Protein AF-A0A2S9G131-F1 (afdb_monomer)

Mean predicted aligned error: 2.64 Å

Foldseek 3Di:
DDDDDDDDDDDDLCVVPPLSVCQQVQQCVQCVVPVVVCVPPVPPGDGDDDDSAPDRPHVDDHPDDADQDPPPPRDHPVRCVVVD

Radius of gyration: 15.82 Å; Cα contacts (8 Å, |Δi|>4): 71; chains: 1; bounding box: 38×30×39 Å

Secondary structure (DSSP, 8-state):
------------GGGG-HHHHHHHHHHHHHHGGGGGGGGT-TTSS-PPPPSSSSS--TT---S--S-B-TTSS--BHHHHHTT-

Sequence (84 aa):
GLTRLIVSSYQAVSGSGLAGVEELASQARAVIDGAEQLVHDGSALSFPAPVKYVAPIAFNVVPLAGSLVDDGSGETDEDQKLRN

Structure (mmCIF, N/CA/C/O backbone):
data_AF-A0A2S9G131-F1
#
_entry.id   AF-A0A2S9G131-F1
#
loop_
_atom_site.group_PDB
_atom_site.id
_atom_site.type_symbol
_atom_site.label_atom_id
_atom_site.label_alt_id
_atom_site.label_comp_id
_atom_site.label_asym_id
_atom_site.label_entity_id
_atom_site.label_seq_id
_atom_site.pdbx_PDB_ins_code
_atom_site.Cartn_x
_atom_site.Cartn_y
_atom_site.Cartn_z
_atom_site.occupancy
_atom_site.B_iso_or_equiv
_atom_site.auth_seq_id
_atom_site.auth_comp_id
_atom_site.auth_asym_id
_atom_site.auth_atom_id
_atom_site.pdbx_PDB_model_num
ATOM 1 N N . GLY A 1 1 ? 17.039 -19.181 -24.562 1.00 88.19 1 GLY A N 1
ATOM 2 C CA . GLY A 1 1 ? 17.277 -18.207 -23.475 1.00 88.19 1 GLY A CA 1
ATOM 3 C C . GLY A 1 1 ? 15.981 -17.501 -23.119 1.00 88.19 1 GLY A C 1
ATOM 4 O O . GLY A 1 1 ? 15.008 -17.693 -23.840 1.00 88.19 1 GLY A O 1
ATOM 5 N N . LEU A 1 2 ? 15.964 -16.720 -22.033 1.00 95.50 2 LEU A N 1
ATOM 6 C CA . LEU A 1 2 ? 14.829 -15.872 -21.634 1.00 95.50 2 LEU A CA 1
ATOM 7 C C . LEU A 1 2 ? 14.756 -14.623 -22.527 1.00 95.50 2 LEU A C 1
ATOM 9 O O . LEU A 1 2 ? 15.792 -14.027 -22.809 1.00 95.50 2 LEU A O 1
ATOM 13 N N . THR A 1 3 ? 13.556 -14.239 -22.972 1.00 97.12 3 THR A N 1
ATOM 14 C CA . THR A 1 3 ? 13.371 -13.160 -23.965 1.00 97.12 3 THR A CA 1
ATOM 15 C C . THR A 1 3 ? 12.427 -12.034 -23.535 1.00 97.12 3 THR A C 1
ATOM 17 O O . THR A 1 3 ? 12.521 -10.944 -24.092 1.00 97.12 3 THR A O 1
ATOM 20 N N . ARG A 1 4 ? 11.514 -12.259 -22.578 1.00 97.38 4 ARG A N 1
ATOM 21 C CA . ARG A 1 4 ? 10.563 -11.245 -22.088 1.00 97.38 4 ARG A CA 1
ATOM 22 C C . ARG A 1 4 ? 9.989 -11.634 -20.726 1.00 97.38 4 ARG A C 1
ATOM 24 O O . ARG A 1 4 ? 9.762 -12.817 -20.483 1.00 97.38 4 ARG A O 1
ATOM 31 N N . LEU A 1 5 ? 9.680 -10.633 -19.901 1.00 97.94 5 LEU A N 1
ATOM 32 C CA . LEU A 1 5 ? 8.871 -10.764 -18.689 1.00 97.94 5 LEU A CA 1
ATOM 33 C C . LEU A 1 5 ? 7.747 -9.720 -18.675 1.00 97.94 5 LEU A C 1
ATOM 35 O O . LEU A 1 5 ? 7.886 -8.630 -19.226 1.00 97.94 5 LEU A O 1
ATOM 39 N N . ILE A 1 6 ? 6.630 -10.087 -18.053 1.00 97.88 6 ILE A N 1
ATOM 40 C CA . ILE A 1 6 ? 5.561 -9.189 -17.609 1.00 97.88 6 ILE A CA 1
ATOM 41 C C . ILE A 1 6 ? 5.357 -9.545 -16.142 1.00 97.88 6 ILE A C 1
ATOM 43 O O . ILE A 1 6 ? 5.177 -10.722 -15.826 1.00 97.88 6 ILE A O 1
ATOM 47 N N . VAL A 1 7 ? 5.451 -8.558 -15.256 1.00 97.94 7 VAL A N 1
ATOM 48 C CA . VAL A 1 7 ? 5.471 -8.782 -13.809 1.00 97.94 7 VAL A CA 1
ATOM 49 C C . VAL A 1 7 ? 4.413 -7.907 -13.152 1.00 97.94 7 VAL A C 1
ATOM 51 O O . VAL A 1 7 ? 4.251 -6.743 -13.504 1.00 97.94 7 VAL A O 1
ATOM 54 N N . SER A 1 8 ? 3.707 -8.477 -12.184 1.00 97.94 8 SER A N 1
ATOM 55 C CA . SER A 1 8 ? 2.880 -7.745 -11.228 1.00 97.94 8 SER A CA 1
ATOM 56 C C . SER A 1 8 ? 3.282 -8.221 -9.839 1.00 97.94 8 SER A C 1
ATOM 58 O O . SER A 1 8 ? 3.320 -9.429 -9.591 1.00 97.94 8 SER A O 1
ATOM 60 N N . SER A 1 9 ? 3.667 -7.293 -8.967 1.00 97.12 9 SER A N 1
ATOM 61 C CA . SER A 1 9 ? 4.209 -7.614 -7.650 1.00 97.12 9 SER A CA 1
ATOM 62 C C . SER A 1 9 ? 3.130 -7.533 -6.565 1.00 97.12 9 SER A C 1
ATOM 64 O O . SER A 1 9 ? 2.158 -6.789 -6.670 1.00 97.12 9 SER A O 1
ATOM 66 N N . TYR A 1 10 ? 3.320 -8.316 -5.504 1.00 98.00 10 TYR A N 1
ATOM 67 C CA . TYR A 1 10 ? 2.543 -8.250 -4.266 1.00 98.00 10 TYR A CA 1
ATOM 68 C C . TYR A 1 10 ? 3.545 -8.072 -3.125 1.00 98.00 10 TYR A C 1
ATOM 70 O O . TYR A 1 10 ? 3.993 -9.0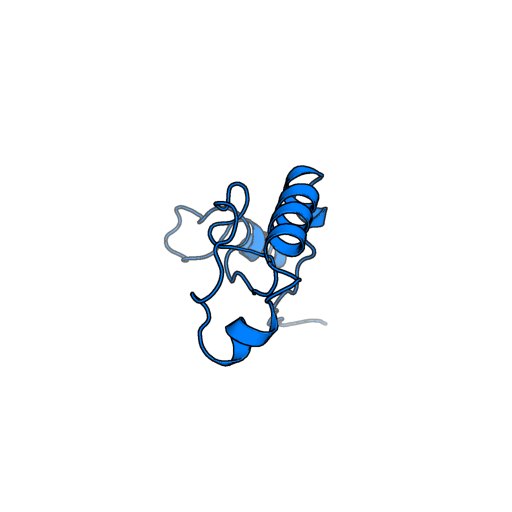39 -2.509 1.00 98.00 10 TYR A O 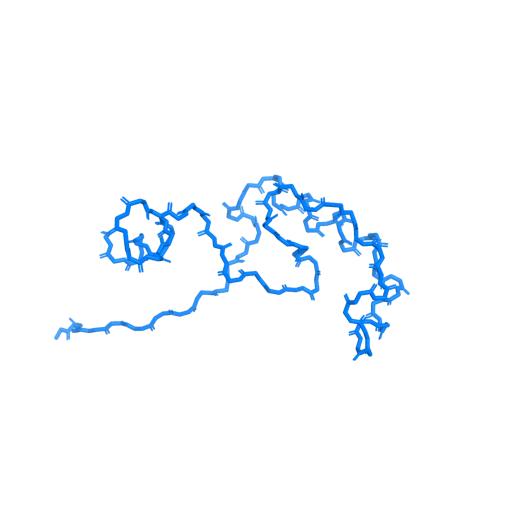1
ATOM 78 N N . GLN A 1 11 ? 4.006 -6.834 -2.938 1.00 98.00 11 GLN A N 1
ATOM 79 C CA . GLN A 1 11 ? 5.120 -6.525 -2.041 1.00 98.00 11 GLN A CA 1
ATOM 80 C C . GLN A 1 11 ? 4.665 -6.472 -0.578 1.00 98.00 11 GLN A C 1
ATOM 82 O O . GLN A 1 11 ? 3.684 -5.817 -0.234 1.00 98.00 11 GLN A O 1
ATOM 87 N N . ALA A 1 12 ? 5.406 -7.146 0.303 1.00 98.25 12 ALA A N 1
ATOM 88 C CA . ALA A 1 12 ? 5.164 -7.086 1.739 1.00 98.25 12 ALA A CA 1
ATOM 89 C C . ALA A 1 12 ? 5.597 -5.730 2.325 1.00 98.25 12 ALA A C 1
ATOM 91 O O . ALA A 1 12 ? 6.645 -5.190 1.962 1.00 98.25 12 ALA A O 1
ATOM 92 N N . VAL A 1 13 ? 4.850 -5.230 3.316 1.00 98.38 13 VAL A N 1
ATOM 93 C CA . VAL A 1 13 ? 5.133 -3.937 3.973 1.00 98.38 13 VAL A CA 1
ATOM 94 C C . VAL A 1 13 ? 6.489 -3.890 4.683 1.00 98.38 13 VAL A C 1
ATOM 96 O O . VAL A 1 13 ? 7.065 -2.818 4.850 1.00 98.38 13 VAL A O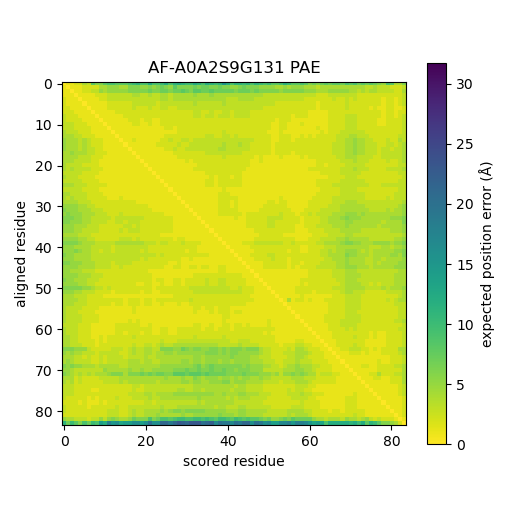 1
ATOM 99 N N . SER A 1 14 ? 7.056 -5.048 5.041 1.00 97.81 14 SER A N 1
ATOM 100 C CA . SER A 1 14 ? 8.397 -5.143 5.631 1.00 97.81 14 SER A CA 1
ATOM 101 C C . SER A 1 14 ? 9.505 -4.653 4.695 1.00 97.81 14 SER A C 1
ATOM 103 O O . SER A 1 14 ? 10.567 -4.270 5.178 1.00 97.81 14 SER A O 1
ATOM 105 N N . GLY A 1 15 ? 9.268 -4.604 3.376 1.00 95.69 15 GLY A N 1
ATOM 106 C CA . GLY A 1 15 ? 10.191 -3.981 2.420 1.00 95.69 15 GLY A CA 1
ATOM 107 C C . GLY A 1 15 ? 10.374 -2.475 2.652 1.00 95.69 15 GLY A C 1
ATOM 108 O O . GLY A 1 15 ? 11.406 -1.914 2.306 1.00 95.69 15 GLY A O 1
ATOM 109 N N . SER A 1 16 ? 9.412 -1.826 3.315 1.00 96.00 16 SER A N 1
ATOM 110 C CA . SER A 1 16 ? 9.490 -0.422 3.739 1.00 96.00 16 SER A CA 1
ATOM 111 C C . SER A 1 16 ? 10.132 -0.232 5.125 1.00 96.00 16 SER A C 1
ATOM 113 O O . SER A 1 16 ? 10.091 0.872 5.671 1.00 96.00 16 SER A O 1
ATOM 115 N N . GLY A 1 17 ? 10.719 -1.285 5.704 1.00 97.31 17 GLY A N 1
ATOM 116 C CA . GLY A 1 17 ? 11.295 -1.275 7.048 1.00 97.31 17 GLY A CA 1
ATOM 117 C C . GLY A 1 17 ? 10.243 -1.258 8.162 1.00 97.31 17 GLY A C 1
ATOM 118 O O . GLY A 1 17 ? 9.059 -1.509 7.929 1.00 97.31 17 GLY A O 1
ATOM 119 N N . LEU A 1 18 ? 10.684 -0.954 9.390 1.00 97.88 18 LEU A N 1
ATOM 120 C CA . LEU A 1 18 ? 9.825 -0.952 10.584 1.00 97.88 18 LEU A CA 1
ATOM 121 C C . LEU A 1 18 ? 8.602 -0.038 10.420 1.00 97.88 18 LEU A C 1
ATOM 123 O O . LEU A 1 18 ? 7.498 -0.444 10.766 1.00 97.88 18 LEU A O 1
ATOM 127 N N . ALA A 1 19 ? 8.780 1.134 9.808 1.00 97.88 19 ALA A N 1
ATOM 128 C CA . ALA A 1 19 ? 7.700 2.093 9.587 1.00 97.88 19 ALA A CA 1
ATOM 129 C C . ALA A 1 19 ? 6.534 1.506 8.768 1.00 97.88 19 ALA A C 1
ATOM 131 O O . ALA A 1 19 ? 5.377 1.742 9.098 1.00 97.88 19 ALA A O 1
ATOM 132 N N . GLY A 1 20 ? 6.813 0.695 7.738 1.00 98.25 20 GLY A N 1
ATOM 133 C CA . GLY A 1 20 ? 5.755 0.040 6.957 1.00 98.25 20 GLY A CA 1
ATOM 134 C C . GLY A 1 20 ? 4.984 -1.003 7.769 1.00 98.25 20 GLY A C 1
ATOM 135 O O . GLY A 1 20 ? 3.762 -1.108 7.665 1.00 98.25 20 GLY A O 1
ATOM 136 N N . VAL A 1 21 ? 5.691 -1.748 8.625 1.00 98.69 21 VAL A N 1
ATOM 137 C CA . VAL A 1 21 ? 5.081 -2.728 9.537 1.00 98.69 21 VAL A CA 1
ATOM 138 C C . VAL A 1 21 ? 4.210 -2.033 10.585 1.00 98.69 21 VAL A C 1
ATOM 140 O O . VAL A 1 21 ? 3.091 -2.476 10.841 1.00 98.69 21 VAL A O 1
ATOM 143 N N . GLU A 1 22 ? 4.698 -0.943 11.177 1.00 98.69 22 GLU A N 1
ATOM 144 C CA . GLU A 1 22 ? 3.957 -0.146 12.158 1.00 98.69 22 GLU A CA 1
ATOM 145 C C . GLU A 1 22 ? 2.709 0.502 11.549 1.00 98.69 22 GLU A C 1
ATOM 147 O O . GLU A 1 22 ? 1.641 0.471 12.164 1.00 98.69 22 GLU A O 1
ATOM 152 N N . GLU A 1 23 ? 2.803 1.026 10.326 1.00 98.75 23 GLU A N 1
ATOM 153 C CA . GLU A 1 23 ? 1.663 1.609 9.616 1.00 98.75 23 GLU A CA 1
ATOM 154 C C . GLU A 1 23 ? 0.570 0.574 9.336 1.00 98.75 23 GLU A C 1
ATOM 156 O O . GLU A 1 23 ? -0.585 0.793 9.702 1.00 98.75 23 GLU A O 1
ATOM 161 N N . LEU A 1 24 ? 0.926 -0.596 8.793 1.00 98.81 24 LEU A N 1
ATOM 162 C CA . LEU A 1 24 ? -0.039 -1.680 8.602 1.00 98.81 24 LEU A CA 1
ATOM 163 C C . LEU A 1 24 ? -0.676 -2.101 9.930 1.00 98.81 24 LEU A C 1
ATOM 165 O O . LEU A 1 24 ? -1.896 -2.239 10.025 1.0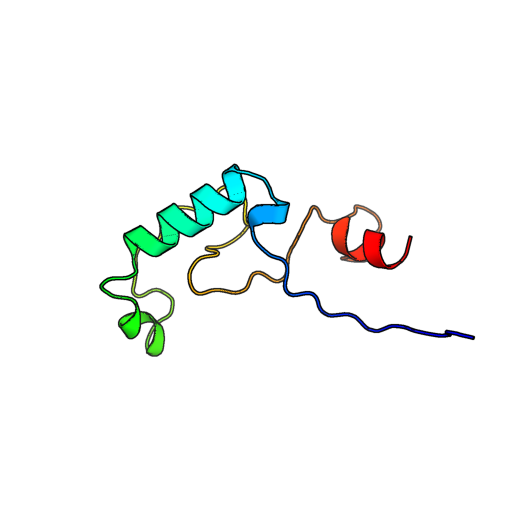0 98.81 24 LEU A O 1
ATOM 169 N N . ALA A 1 25 ? 0.141 -2.318 10.962 1.00 98.81 25 ALA A N 1
ATOM 170 C CA . ALA A 1 25 ? -0.339 -2.826 12.238 1.00 98.81 25 ALA A CA 1
ATOM 171 C C . ALA A 1 25 ? -1.241 -1.816 12.966 1.00 98.81 25 ALA A C 1
ATOM 173 O O . ALA A 1 25 ? -2.229 -2.215 13.582 1.00 98.81 25 ALA A O 1
ATOM 174 N N . SER A 1 26 ? -0.915 -0.523 12.908 1.00 98.69 26 SER A N 1
ATOM 175 C CA . SER A 1 26 ? -1.729 0.542 13.503 1.00 98.69 26 SER A CA 1
ATOM 176 C C . SER A 1 26 ? -3.064 0.707 12.778 1.00 98.69 26 SER A C 1
ATOM 178 O O . SER A 1 26 ? -4.104 0.723 13.434 1.00 98.69 26 SER A O 1
ATOM 180 N N . GLN A 1 27 ? -3.056 0.738 11.443 1.00 98.81 27 GLN A N 1
ATOM 181 C CA . GLN A 1 27 ? -4.275 0.843 10.646 1.00 98.81 27 GLN A CA 1
ATOM 182 C C . GLN A 1 27 ? -5.182 -0.376 10.832 1.00 98.81 27 GLN A C 1
ATOM 184 O O . GLN A 1 27 ? -6.372 -0.212 11.083 1.00 98.81 27 GLN A O 1
ATOM 189 N N . ALA A 1 28 ? -4.627 -1.592 10.789 1.00 98.81 28 ALA A N 1
ATOM 190 C CA . ALA A 1 28 ? -5.407 -2.814 10.959 1.00 98.81 28 ALA A CA 1
ATOM 191 C C . ALA A 1 28 ? -6.071 -2.875 12.342 1.00 98.81 28 ALA A C 1
ATOM 193 O O . ALA A 1 28 ? -7.274 -3.100 12.435 1.00 98.81 28 ALA A O 1
ATOM 194 N N . ARG A 1 29 ? -5.316 -2.614 13.419 1.00 98.81 29 ARG A N 1
ATOM 195 C CA . ARG A 1 29 ? -5.860 -2.623 14.789 1.00 98.81 29 ARG A CA 1
ATOM 196 C C . ARG A 1 29 ? -6.931 -1.561 15.014 1.00 98.81 29 ARG A C 1
ATOM 198 O O . ARG A 1 29 ? -7.821 -1.791 15.819 1.00 98.81 29 ARG A O 1
ATOM 205 N N . ALA A 1 30 ? -6.848 -0.420 14.332 1.00 98.69 30 ALA A N 1
ATOM 206 C CA . ALA A 1 30 ? -7.823 0.653 1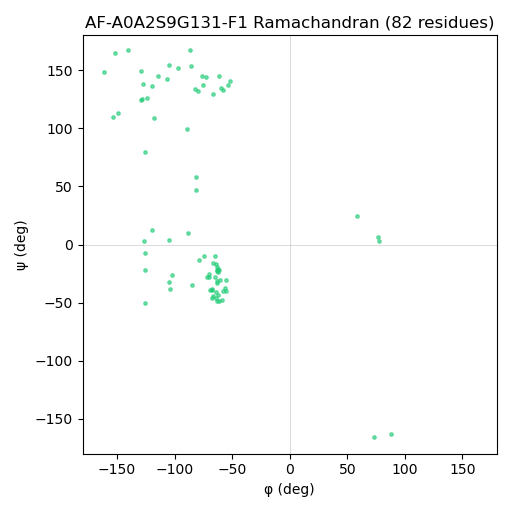4.481 1.00 98.69 30 ALA A CA 1
ATOM 207 C C . ALA A 1 30 ? -9.203 0.309 13.897 1.00 98.69 30 ALA A C 1
ATOM 209 O O . ALA A 1 30 ? -10.194 0.887 14.335 1.00 98.69 30 ALA A O 1
ATOM 210 N N . VAL A 1 31 ? -9.274 -0.598 12.914 1.00 98.50 31 VAL A N 1
ATOM 211 C CA . VAL A 1 31 ? -10.507 -0.825 12.139 1.00 98.50 31 VAL A CA 1
ATOM 212 C C . VAL A 1 31 ? -10.984 -2.283 12.110 1.00 98.50 31 VAL A C 1
ATOM 214 O O . VAL A 1 31 ? -12.078 -2.540 11.614 1.00 98.50 31 VAL A O 1
ATOM 217 N N . ILE A 1 32 ? -10.203 -3.238 12.636 1.00 98.62 32 ILE A N 1
ATOM 218 C CA . ILE A 1 32 ? -10.494 -4.682 12.529 1.00 98.62 32 ILE A CA 1
ATOM 219 C C . ILE A 1 32 ? -11.871 -5.069 13.085 1.00 98.62 32 ILE A C 1
ATOM 221 O O . ILE A 1 32 ? -12.546 -5.888 12.473 1.00 98.62 32 ILE A O 1
ATOM 225 N N . ASP A 1 33 ? -12.315 -4.448 14.181 1.00 98.50 33 ASP A N 1
ATOM 226 C CA . ASP A 1 33 ? -13.593 -4.773 14.834 1.00 98.50 33 ASP A CA 1
ATOM 227 C C . ASP A 1 33 ? -14.826 -4.416 13.980 1.00 98.50 33 ASP A C 1
ATOM 229 O O . ASP A 1 33 ? -15.931 -4.868 14.273 1.00 98.50 33 ASP A O 1
ATOM 233 N N . GLY A 1 34 ? -14.657 -3.583 12.947 1.00 98.25 34 GLY A N 1
ATOM 234 C CA . GLY A 1 34 ? -15.720 -3.174 12.026 1.00 98.25 34 GLY A CA 1
ATOM 235 C C . GLY A 1 34 ? -15.453 -3.546 10.570 1.00 98.25 34 GLY A C 1
ATOM 236 O O . GLY A 1 34 ? -16.132 -3.014 9.690 1.00 98.25 34 GLY A O 1
ATOM 237 N N . ALA A 1 35 ? -14.463 -4.402 10.301 1.00 98.31 35 ALA A N 1
ATOM 238 C CA . ALA A 1 35 ? -13.950 -4.661 8.957 1.00 98.31 35 ALA A CA 1
ATOM 239 C C . ALA A 1 35 ? -15.035 -5.102 7.956 1.00 98.31 35 ALA A C 1
ATOM 241 O O . ALA A 1 35 ? -14.946 -4.776 6.774 1.00 98.31 35 ALA A O 1
ATOM 242 N N . GLU A 1 36 ? -16.094 -5.778 8.406 1.00 98.62 36 GLU A N 1
ATOM 243 C CA . GLU A 1 36 ? -17.211 -6.225 7.568 1.00 98.62 36 GLU A CA 1
ATOM 244 C C . GLU A 1 36 ? -17.979 -5.067 6.917 1.00 98.62 36 GLU A C 1
ATOM 246 O O . GLU A 1 36 ? -18.577 -5.247 5.859 1.00 98.62 36 GLU A O 1
ATOM 251 N N . GLN A 1 37 ? -17.938 -3.860 7.488 1.00 98.62 37 GLN A N 1
ATOM 252 C CA . GLN A 1 37 ? -18.582 -2.685 6.889 1.00 98.62 37 GLN A CA 1
ATOM 253 C C . GLN A 1 37 ? -17.932 -2.293 5.552 1.00 98.62 37 GLN A C 1
ATOM 255 O O . GLN A 1 37 ? -18.623 -1.813 4.649 1.00 98.62 37 GLN A O 1
ATOM 260 N N . LEU A 1 38 ? -16.636 -2.592 5.377 1.00 98.56 38 LEU A N 1
ATOM 261 C CA . LEU A 1 38 ? -15.894 -2.342 4.134 1.00 98.56 38 LEU A CA 1
ATOM 262 C C . LEU A 1 38 ? -16.418 -3.162 2.946 1.00 98.56 38 LEU A C 1
ATOM 264 O O . LEU A 1 38 ? -16.134 -2.824 1.800 1.00 98.56 38 LEU A O 1
ATOM 268 N N . VAL A 1 39 ? -17.210 -4.213 3.194 1.00 98.50 39 VAL A N 1
ATOM 269 C CA . VAL A 1 39 ? -17.882 -4.989 2.137 1.00 98.50 39 VAL A CA 1
ATOM 270 C C . VAL A 1 39 ? -18.879 -4.127 1.359 1.00 98.50 39 VAL A C 1
ATOM 272 O O . VAL A 1 39 ? -19.088 -4.348 0.167 1.00 98.50 39 VAL A O 1
ATOM 275 N N . HIS A 1 40 ? -19.508 -3.158 2.027 1.00 98.19 40 HIS A N 1
ATOM 276 C CA . HIS A 1 40 ? -20.560 -2.326 1.444 1.00 98.19 40 HIS A CA 1
ATOM 277 C C . HIS A 1 40 ? -20.085 -0.914 1.114 1.00 98.19 40 HIS A C 1
ATOM 279 O O . HIS A 1 40 ? -20.569 -0.326 0.148 1.00 98.19 40 HIS A O 1
ATOM 285 N N . ASP A 1 41 ? -19.145 -0.382 1.894 1.00 98.25 41 ASP A N 1
ATOM 286 C CA . ASP A 1 41 ? -18.604 0.958 1.704 1.00 98.25 41 ASP A CA 1
ATOM 287 C C . ASP A 1 41 ? -17.143 1.015 2.172 1.00 98.25 41 ASP A C 1
ATOM 289 O O . ASP A 1 41 ? -16.843 0.925 3.362 1.00 98.25 41 ASP A O 1
ATOM 293 N N . GLY A 1 42 ? -16.220 1.208 1.225 1.00 97.38 42 GLY A N 1
ATOM 294 C CA . GLY A 1 42 ? -14.784 1.310 1.502 1.00 97.38 42 GLY A CA 1
ATOM 295 C C . GLY A 1 42 ? -14.383 2.533 2.337 1.00 97.38 42 GLY A C 1
ATOM 296 O O . GLY A 1 42 ? -13.240 2.614 2.779 1.00 97.38 42 GLY A O 1
ATOM 297 N N . SER A 1 43 ? -15.303 3.473 2.567 1.00 97.31 43 SER A N 1
ATOM 298 C CA . SER A 1 43 ? -15.112 4.656 3.412 1.00 97.31 43 SER A CA 1
ATOM 299 C C . SER A 1 43 ? -15.806 4.567 4.777 1.00 97.31 43 SER A C 1
ATOM 301 O O . SER A 1 43 ? -15.729 5.512 5.560 1.00 97.31 43 SER A O 1
ATOM 303 N N . ALA A 1 44 ? -16.436 3.430 5.101 1.00 98.31 44 ALA A N 1
ATOM 304 C CA . ALA A 1 44 ? -17.222 3.257 6.327 1.00 98.31 44 ALA A CA 1
ATOM 305 C C . ALA A 1 44 ? -16.407 3.372 7.628 1.00 98.31 44 ALA A C 1
ATOM 307 O O . ALA A 1 44 ? -16.969 3.645 8.689 1.00 98.31 44 ALA A O 1
ATOM 308 N N . LEU A 1 45 ? -15.092 3.145 7.568 1.00 98.31 45 LEU A N 1
ATOM 309 C CA . LEU A 1 45 ? -14.212 3.112 8.736 1.00 98.31 45 LEU A CA 1
ATOM 310 C C . LEU A 1 45 ? -13.196 4.255 8.702 1.00 98.31 45 LEU A C 1
ATOM 312 O O . LEU A 1 45 ? -12.673 4.629 7.653 1.00 98.31 45 LEU A O 1
ATOM 316 N N . SER A 1 46 ? -12.868 4.778 9.883 1.00 98.25 46 SER A N 1
ATOM 317 C CA . SER A 1 46 ? -11.857 5.823 10.040 1.00 98.25 46 SER A CA 1
ATOM 318 C C . SER A 1 46 ? -10.476 5.206 10.243 1.00 98.25 46 SER A C 1
ATOM 320 O O . SER A 1 46 ? -10.108 4.828 11.355 1.00 98.25 46 SER A O 1
ATOM 322 N N . PHE A 1 47 ? -9.684 5.150 9.177 1.00 98.56 47 PHE A N 1
ATOM 323 C CA . PHE A 1 47 ? -8.287 4.731 9.250 1.00 98.56 47 PHE A CA 1
ATOM 324 C C . PHE A 1 47 ? -7.400 5.846 9.834 1.00 98.56 47 PHE A C 1
ATOM 326 O O . PHE A 1 47 ? -7.620 7.023 9.536 1.00 98.56 47 PHE A O 1
ATOM 333 N N . PRO A 1 48 ? -6.353 5.508 10.612 1.00 98.44 48 PRO A N 1
ATOM 334 C CA . PRO A 1 48 ? -5.230 6.410 10.838 1.00 98.44 48 PRO A CA 1
ATOM 335 C C . PRO A 1 48 ? -4.672 6.925 9.506 1.00 98.44 48 PRO A C 1
ATOM 337 O O . PRO A 1 48 ? -4.575 6.165 8.539 1.00 98.44 48 PRO A O 1
ATOM 340 N N . ALA A 1 49 ? -4.297 8.205 9.459 1.00 98.06 49 ALA A N 1
ATOM 341 C CA . ALA A 1 49 ? -3.770 8.816 8.243 1.00 98.06 49 ALA A CA 1
ATOM 342 C C . ALA A 1 49 ? -2.513 8.066 7.744 1.00 98.06 49 ALA A C 1
ATOM 344 O O . ALA A 1 49 ? -1.624 7.792 8.556 1.00 98.06 49 ALA A O 1
ATOM 345 N N . PRO A 1 50 ? -2.418 7.737 6.441 1.00 97.81 50 PRO A N 1
ATOM 346 C CA . PRO A 1 50 ? -1.213 7.142 5.865 1.00 97.81 50 PRO A CA 1
ATOM 347 C C . PRO A 1 50 ? -0.005 8.076 5.988 1.00 97.81 50 PRO A C 1
ATOM 349 O O . PRO A 1 50 ? -0.149 9.297 5.888 1.00 97.81 50 PRO A O 1
ATOM 352 N N . VAL A 1 51 ? 1.184 7.505 6.188 1.00 96.38 51 VAL A N 1
ATOM 353 C CA . VAL A 1 51 ? 2.442 8.265 6.299 1.00 96.38 51 VAL A CA 1
ATOM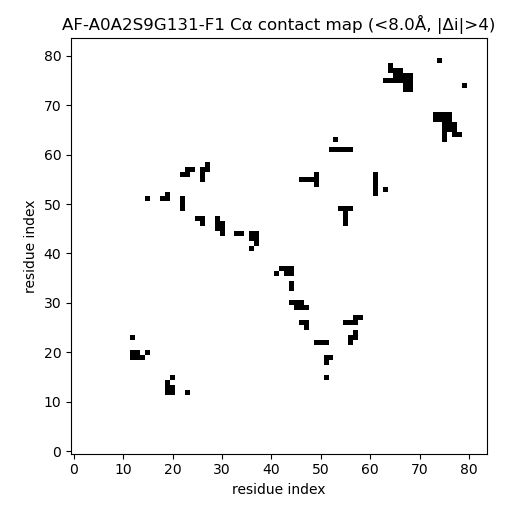 354 C C . VAL A 1 51 ? 3.472 7.746 5.303 1.00 96.38 51 VAL A C 1
ATOM 356 O O . VAL A 1 51 ? 4.072 8.519 4.559 1.00 96.38 51 VAL A O 1
ATOM 359 N N . LYS A 1 52 ? 3.691 6.431 5.286 1.00 96.50 52 LYS A N 1
ATOM 360 C CA . LYS A 1 52 ? 4.638 5.740 4.417 1.00 96.50 52 LYS A CA 1
ATOM 361 C C . LYS A 1 52 ? 4.038 5.419 3.054 1.00 96.50 52 LYS A C 1
ATOM 363 O O . LYS A 1 52 ? 4.772 5.438 2.066 1.00 96.50 52 LYS A O 1
ATOM 368 N N . TYR A 1 53 ? 2.745 5.114 3.007 1.00 97.75 53 TYR A N 1
ATOM 369 C CA . TYR A 1 53 ? 2.023 4.794 1.779 1.00 97.75 53 TYR A CA 1
ATOM 370 C C . TYR A 1 53 ? 1.139 5.964 1.342 1.00 97.75 53 TYR A C 1
ATOM 372 O O . TYR A 1 53 ? 0.705 6.774 2.155 1.00 97.75 53 TYR A O 1
ATOM 380 N N . VAL A 1 54 ? 0.840 6.045 0.044 1.00 97.62 54 VAL A N 1
ATOM 381 C CA . VAL A 1 54 ? -0.013 7.111 -0.520 1.00 97.62 54 VAL A CA 1
ATOM 382 C C . VAL A 1 54 ? -1.507 6.937 -0.201 1.00 97.62 54 VAL A C 1
ATOM 384 O O . VAL A 1 54 ? -2.303 7.835 -0.461 1.00 97.62 54 VAL A O 1
ATOM 387 N N . ALA A 1 55 ? -1.893 5.782 0.345 1.00 98.12 55 ALA A N 1
ATOM 388 C CA . ALA A 1 55 ? -3.250 5.417 0.746 1.00 98.12 55 ALA A CA 1
ATOM 389 C C . ALA A 1 55 ? -3.189 4.406 1.911 1.00 98.12 55 ALA A C 1
ATOM 391 O O . ALA A 1 55 ? -2.120 3.829 2.138 1.00 98.12 55 ALA A O 1
ATOM 392 N N . PRO A 1 56 ? -4.296 4.156 2.644 1.00 98.50 56 PRO A N 1
ATOM 393 C CA . PRO A 1 56 ? -4.331 3.109 3.663 1.00 98.50 56 PRO A CA 1
ATOM 394 C C . PRO A 1 56 ? -3.881 1.765 3.084 1.00 98.50 56 PRO A C 1
ATOM 396 O O . PRO A 1 56 ? -4.274 1.418 1.968 1.00 98.50 56 PRO A O 1
ATOM 399 N N . ILE A 1 57 ? -3.061 1.028 3.835 1.00 98.69 57 ILE A N 1
ATOM 400 C CA . ILE A 1 57 ? -2.519 -0.275 3.430 1.00 98.69 57 ILE A CA 1
ATOM 401 C C . ILE A 1 57 ? -3.243 -1.441 4.110 1.00 98.69 57 ILE A C 1
ATOM 403 O O . ILE A 1 57 ? -3.307 -2.538 3.559 1.00 98.69 57 ILE A O 1
ATOM 407 N N . ALA A 1 58 ? -3.827 -1.228 5.294 1.00 98.69 58 ALA A N 1
ATOM 408 C CA . ALA A 1 58 ? -4.667 -2.245 5.917 1.00 98.69 58 ALA A CA 1
ATOM 409 C C . ALA A 1 58 ? -5.945 -2.463 5.093 1.00 98.69 58 ALA A C 1
ATOM 411 O O . ALA A 1 58 ? -6.642 -1.507 4.763 1.00 98.69 58 ALA A O 1
ATOM 412 N N . PHE A 1 59 ? -6.249 -3.728 4.783 1.00 98.62 59 PHE A N 1
ATOM 413 C CA . PHE A 1 59 ? -7.411 -4.138 3.978 1.00 98.62 59 PHE A CA 1
ATOM 414 C C . PHE A 1 59 ? -7.465 -3.527 2.565 1.00 98.62 59 PHE A C 1
ATOM 416 O O . PHE A 1 59 ? -8.538 -3.438 1.976 1.00 98.62 59 PHE A O 1
ATOM 423 N N . ASN A 1 60 ? -6.318 -3.133 2.004 1.00 98.62 60 ASN A N 1
ATOM 424 C CA . ASN A 1 60 ? -6.234 -2.501 0.690 1.00 98.62 60 ASN A CA 1
ATOM 425 C C . ASN A 1 60 ? -5.011 -2.991 -0.106 1.00 98.62 60 ASN A C 1
ATOM 427 O O . ASN A 1 60 ? -4.096 -3.608 0.439 1.00 98.62 60 ASN A O 1
ATOM 431 N N . VAL A 1 61 ? -4.984 -2.682 -1.402 1.00 98.38 61 VAL A N 1
ATOM 432 C CA . VAL A 1 61 ? -3.802 -2.791 -2.265 1.00 98.38 61 VAL A CA 1
ATOM 433 C C . VAL A 1 61 ? -3.46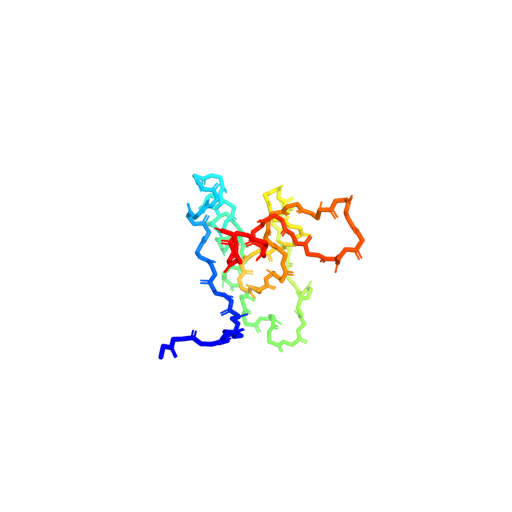9 -1.414 -2.833 1.00 98.38 61 VAL A C 1
ATOM 435 O O . VAL A 1 61 ? -4.357 -0.679 -3.258 1.00 98.38 61 VAL A O 1
ATOM 438 N N . VAL A 1 62 ? -2.185 -1.053 -2.846 1.00 98.12 62 VAL A N 1
ATOM 439 C CA . VAL A 1 62 ? -1.726 0.264 -3.309 1.00 98.12 62 VAL A CA 1
ATOM 440 C C . VAL A 1 62 ? -0.811 0.073 -4.521 1.00 98.12 62 VAL A C 1
ATOM 442 O O . VAL A 1 62 ? 0.305 -0.417 -4.349 1.00 98.12 62 VAL A O 1
ATOM 445 N N . PRO A 1 63 ? -1.247 0.436 -5.744 1.00 97.50 63 PRO A N 1
ATOM 446 C CA . PRO A 1 63 ? -0.475 0.237 -6.972 1.00 97.50 63 PRO A CA 1
ATOM 447 C C . PRO A 1 63 ? 0.568 1.350 -7.172 1.00 97.50 63 PRO A C 1
ATOM 449 O O . PRO A 1 63 ? 0.647 1.957 -8.235 1.00 97.50 63 PRO A O 1
ATOM 452 N N . LEU A 1 64 ? 1.321 1.666 -6.1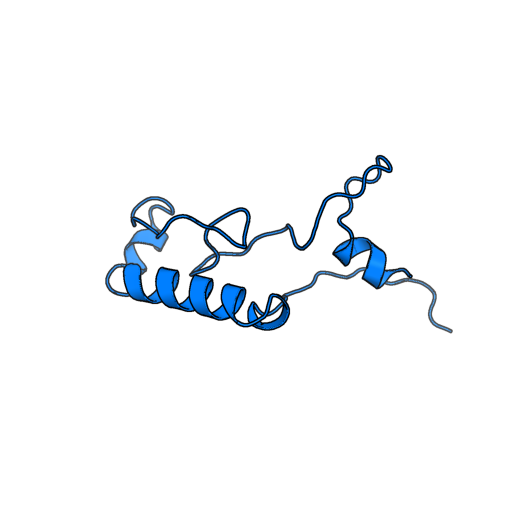18 1.00 97.31 64 LEU A N 1
ATOM 453 C CA . LEU A 1 64 ? 2.400 2.649 -6.134 1.00 97.31 64 LEU A CA 1
ATOM 454 C C . LEU A 1 64 ? 3.410 2.282 -5.045 1.00 97.31 64 LEU A C 1
ATOM 456 O O . LEU A 1 64 ? 3.129 2.422 -3.853 1.00 97.31 64 LEU A O 1
ATOM 460 N N . ALA A 1 65 ? 4.588 1.827 -5.464 1.00 95.88 65 ALA A N 1
ATOM 461 C CA . ALA A 1 65 ? 5.721 1.556 -4.590 1.00 95.88 65 ALA A CA 1
ATOM 462 C C . ALA A 1 65 ? 6.932 2.356 -5.071 1.00 95.88 65 ALA A C 1
ATOM 464 O O . ALA A 1 65 ? 7.297 2.263 -6.237 1.00 95.88 65 ALA A O 1
ATOM 465 N N . GLY A 1 66 ? 7.544 3.140 -4.183 1.00 92.44 66 GLY A N 1
ATOM 466 C CA . GLY A 1 66 ? 8.651 4.028 -4.542 1.00 92.44 66 GLY A CA 1
ATOM 467 C C . GLY A 1 66 ? 8.200 5.415 -5.008 1.00 92.44 66 GLY A C 1
ATOM 468 O O . GLY A 1 66 ? 7.075 5.841 -4.743 1.00 92.44 66 GLY A O 1
ATOM 469 N N . SER A 1 67 ? 9.104 6.132 -5.665 1.00 93.94 67 SER A N 1
ATOM 470 C CA . SER A 1 67 ? 8.887 7.479 -6.200 1.00 93.94 67 SER A CA 1
ATOM 471 C C . SER A 1 67 ? 8.765 7.426 -7.716 1.00 93.94 67 SER A C 1
ATOM 473 O O . SER A 1 67 ? 9.503 6.684 -8.360 1.00 93.94 67 SER A O 1
ATOM 475 N N . LEU A 1 68 ? 7.882 8.247 -8.293 1.00 96.00 68 LEU A N 1
ATOM 476 C CA . LEU A 1 68 ? 7.832 8.433 -9.745 1.00 96.00 68 LEU A CA 1
ATOM 477 C C . LEU A 1 68 ? 9.174 8.963 -10.259 1.00 96.00 68 LEU A C 1
ATOM 479 O O . LEU A 1 68 ? 9.738 9.897 -9.681 1.00 96.00 68 LEU A O 1
ATOM 483 N N . VAL A 1 69 ? 9.664 8.373 -11.346 1.00 95.81 69 VAL A N 1
ATOM 484 C CA . VAL A 1 69 ? 10.887 8.817 -12.017 1.00 95.81 69 VAL A CA 1
ATOM 485 C C . VAL A 1 69 ? 10.559 9.991 -12.944 1.00 95.81 69 VAL A C 1
ATOM 487 O O . VAL A 1 69 ? 9.590 9.952 -13.701 1.00 95.81 69 VAL A O 1
ATOM 490 N N . ASP A 1 70 ? 11.372 11.049 -12.901 1.00 95.88 70 ASP A N 1
ATOM 491 C CA . ASP A 1 70 ? 11.220 12.238 -13.756 1.00 95.88 70 ASP A CA 1
ATOM 492 C C . ASP A 1 70 ? 11.824 12.012 -15.157 1.00 95.88 70 ASP A C 1
ATOM 494 O O . ASP A 1 70 ? 12.758 12.689 -15.583 1.00 95.88 70 ASP A O 1
ATOM 498 N N . ASP A 1 71 ? 11.337 10.983 -15.855 1.00 96.88 71 ASP A N 1
ATOM 499 C CA . ASP A 1 71 ? 11.764 10.610 -17.213 1.00 96.88 71 ASP A CA 1
ATOM 500 C C . ASP A 1 71 ? 10.596 10.480 -18.212 1.00 96.88 71 ASP A C 1
ATOM 502 O O . ASP A 1 71 ? 10.794 10.133 -19.378 1.00 96.88 71 ASP A O 1
ATOM 506 N N . GLY A 1 72 ? 9.369 10.774 -17.767 1.00 97.06 72 GLY A N 1
ATOM 507 C CA . GLY A 1 72 ? 8.154 10.709 -18.581 1.00 97.06 72 GLY A CA 1
ATOM 508 C C . GLY A 1 72 ? 7.599 9.299 -18.818 1.00 97.06 72 GLY A C 1
ATOM 509 O O . GLY A 1 72 ? 6.603 9.169 -19.528 1.00 97.06 72 GLY A O 1
ATOM 510 N N . SER A 1 73 ? 8.192 8.253 -18.231 1.00 96.75 73 SER A N 1
ATOM 511 C CA . SER A 1 73 ? 7.715 6.865 -18.362 1.00 96.75 73 SER A CA 1
ATOM 512 C C . SER A 1 73 ? 6.420 6.588 -17.590 1.00 96.75 73 SER A C 1
ATOM 514 O O . SER A 1 73 ? 5.641 5.719 -17.981 1.00 96.75 73 SER A O 1
ATOM 516 N N . GLY A 1 74 ? 6.191 7.326 -16.499 1.00 96.69 74 GLY A N 1
ATOM 517 C CA . GLY A 1 74 ? 5.140 7.029 -15.523 1.00 96.69 74 GLY A CA 1
ATOM 518 C C . GLY A 1 74 ? 5.481 5.868 -14.580 1.00 96.69 74 GLY A C 1
ATOM 519 O O . GLY A 1 74 ? 4.618 5.462 -13.807 1.00 96.69 74 GLY A O 1
ATOM 520 N N . GLU A 1 75 ? 6.707 5.344 -14.637 1.00 97.62 75 GLU A N 1
ATOM 521 C CA . GLU A 1 75 ? 7.199 4.271 -13.771 1.00 97.62 75 GLU A CA 1
ATOM 522 C C . GLU A 1 75 ? 7.752 4.823 -12.450 1.00 97.62 75 GLU A C 1
ATOM 524 O O . GLU A 1 75 ? 8.236 5.960 -12.375 1.00 97.62 75 GLU A O 1
ATOM 529 N N . THR A 1 76 ? 7.714 4.005 -11.400 1.00 97.69 76 THR A N 1
ATOM 530 C CA . THR A 1 76 ? 8.456 4.280 -10.167 1.00 97.69 76 THR A CA 1
ATOM 531 C C . THR A 1 76 ? 9.886 3.743 -10.228 1.00 97.69 76 THR A C 1
ATOM 533 O O . THR A 1 76 ? 10.245 2.932 -11.087 1.00 97.69 76 THR A O 1
ATOM 536 N N . ASP A 1 77 ? 10.730 4.158 -9.282 1.00 95.50 77 ASP A N 1
ATOM 537 C CA . ASP A 1 77 ? 12.066 3.580 -9.132 1.00 95.50 77 ASP A CA 1
ATOM 538 C C . ASP A 1 77 ? 12.026 2.069 -8.825 1.00 95.50 77 ASP A C 1
ATOM 5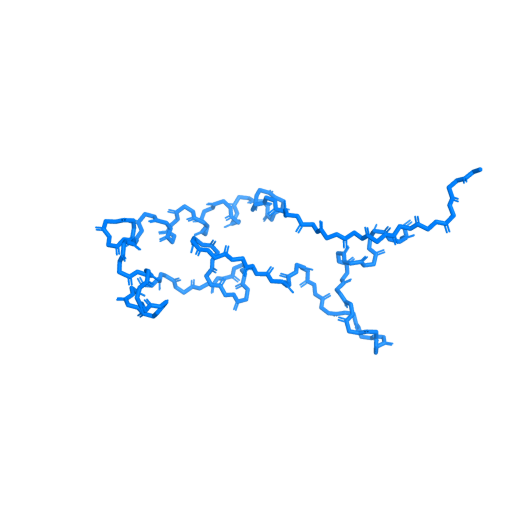40 O O . ASP A 1 77 ? 12.925 1.341 -9.241 1.00 95.50 77 ASP A O 1
ATOM 544 N N . GLU A 1 78 ? 10.987 1.569 -8.145 1.00 95.88 78 GLU A N 1
ATOM 545 C CA . GLU A 1 78 ? 10.775 0.129 -7.926 1.00 95.88 78 GLU A CA 1
ATOM 546 C C . GLU A 1 78 ? 10.397 -0.615 -9.215 1.00 95.88 78 GLU A C 1
ATOM 548 O O . GLU A 1 78 ? 10.901 -1.715 -9.451 1.00 95.88 78 GLU A O 1
ATOM 553 N N . ASP A 1 79 ? 9.579 -0.015 -10.084 1.00 96.56 79 ASP A N 1
ATOM 554 C CA . ASP A 1 79 ? 9.228 -0.608 -11.379 1.00 96.56 79 ASP A CA 1
ATOM 555 C C . ASP A 1 79 ? 10.477 -0.774 -12.261 1.00 96.56 79 ASP A C 1
ATOM 557 O O . ASP A 1 79 ? 10.709 -1.834 -12.854 1.00 96.56 79 ASP A O 1
ATOM 561 N N . GLN A 1 80 ? 11.347 0.243 -12.291 1.00 97.06 80 GLN A N 1
ATOM 562 C CA . GLN A 1 80 ? 12.582 0.204 -13.077 1.00 97.06 80 GLN A CA 1
ATOM 563 C C . GLN A 1 80 ? 13.630 -0.779 -12.517 1.00 97.06 80 GLN A C 1
ATOM 565 O O . GLN A 1 80 ? 14.393 -1.351 -13.302 1.00 97.06 80 GLN A O 1
ATOM 570 N N . LYS A 1 81 ? 13.644 -1.060 -11.201 1.00 93.88 81 LYS A N 1
ATOM 571 C CA . LYS A 1 81 ? 14.503 -2.102 -10.583 1.00 93.88 81 LYS A CA 1
ATOM 572 C C . LYS A 1 81 ? 14.190 -3.519 -11.075 1.00 93.88 81 LYS A C 1
ATOM 574 O O . LYS A 1 81 ? 15.023 -4.405 -10.941 1.00 93.88 81 LYS A O 1
ATOM 579 N N . LEU A 1 82 ? 13.008 -3.766 -11.646 1.00 94.56 82 LEU A N 1
ATOM 580 C CA . LEU A 1 82 ? 12.687 -5.064 -12.258 1.00 94.56 82 LEU A CA 1
ATOM 581 C C . LEU A 1 82 ? 13.309 -5.237 -13.656 1.00 94.56 82 LEU A C 1
ATOM 583 O O . LEU A 1 82 ? 13.304 -6.348 -14.192 1.00 94.56 82 LEU A O 1
ATOM 587 N N . ARG A 1 83 ? 13.814 -4.153 -14.259 1.00 93.12 83 ARG A N 1
ATOM 588 C CA . ARG A 1 83 ? 14.437 -4.135 -15.592 1.00 93.12 83 ARG A CA 1
ATOM 589 C C . ARG A 1 83 ? 15.961 -4.045 -15.532 1.00 93.12 83 ARG A C 1
ATOM 591 O O . ARG A 1 83 ? 16.617 -4.643 -16.386 1.00 93.12 83 ARG A O 1
ATOM 598 N N . ASN A 1 84 ? 16.478 -3.269 -14.580 1.00 71.31 84 ASN A N 1
ATOM 599 C CA . ASN A 1 84 ? 17.896 -2.936 -14.427 1.00 71.31 84 ASN A CA 1
ATOM 600 C C . ASN A 1 84 ? 18.560 -3.806 -13.360 1.00 71.31 84 ASN A C 1
ATOM 602 O O . ASN A 1 84 ? 19.660 -4.329 -13.645 1.00 71.31 84 ASN A O 1
#

Nearest PDB structures (foldseek):
  3vos-assembly1_A-2  TM=1.008E+00  e=1.748E-09  Mycobacterium tuberculosis
  3tz6-assembly1_A-2  TM=1.008E+00  e=2.003E-09  Mycobacterium tuberculosis

Solvent-accessible surface area (backbone atoms only — not comparable to full-atom values): 5649 Å² total; per-residue (Å²): 133,93,87,81,86,85,88,82,87,87,80,63,48,64,82,64,40,69,64,30,45,51,50,36,52,53,29,35,68,66,39,57,94,56,51,74,48,48,79,83,35,85,74,73,63,78,65,64,82,58,81,90,46,102,50,65,58,46,97,51,83,73,100,70,58,79,50,76,48,99,77,83,78,80,40,24,56,54,59,49,61,76,77,108

pLDDT: mean 97.08, std 3.29, range [71.31, 98.81]